Protein AF-A0A4Y2SW83-F1 (afdb_monomer_lite)

Sequence (104 aa):
GKRIVLQWVPGHCGLQGNEQADFLAKRGANLLQHPNTATSYWKIKLFLKNLCTSNSLRDLQTRTALKSWRRVSPSSIPDKPRRDAVAAFRLTLDTIALPPICTA

Organism: Araneus ventricosus (NCBI:txid182803)

Foldseek 3Di:
DDDDDDDDDDPPPPPPVRPVVVVVVVVVVPDDDDPPDPDDPVNVVVVVVVVVVVVVVVVVCVVCVPPLLVPPDPVQQDPDPPVRSVVSSVVVSVVSPDDPDPPD

Secondary structure (DSSP, 8-state):
----------TTSS-HHHHHHHHHHHHHHTS-PPPSSPPPHHHHHHHHHHHHHHHHHHHHHHHHTT-GGGGS-GGGS-S--HHHHHHHHHHHHHHHHSPPP---

Structure (mmCIF, N/CA/C/O backbone):
data_AF-A0A4Y2SW83-F1
#
_entry.id   AF-A0A4Y2SW83-F1
#
loop_
_atom_site.group_PDB
_atom_site.id
_atom_site.type_symbol
_atom_site.label_atom_id
_atom_site.label_alt_id
_atom_site.label_comp_id
_atom_site.label_asym_id
_atom_site.label_entity_id
_atom_site.label_seq_id
_atom_site.pdbx_PDB_ins_code
_atom_site.Cartn_x
_atom_site.Cartn_y
_atom_site.Cartn_z
_atom_site.occupancy
_atom_site.B_iso_or_equiv
_atom_site.auth_seq_id
_atom_site.auth_comp_id
_atom_site.auth_asym_id
_atom_site.auth_atom_id
_atom_site.pdbx_PDB_model_num
ATOM 1 N N . GLY A 1 1 ? 31.234 -15.047 -32.310 1.00 78.12 1 GLY A N 1
ATOM 2 C CA . GLY A 1 1 ? 30.756 -13.951 -31.437 1.00 78.12 1 GLY A CA 1
ATOM 3 C C . GLY A 1 1 ? 30.093 -12.875 -32.279 1.00 78.12 1 GLY A C 1
ATOM 4 O O . GLY A 1 1 ? 30.431 -12.768 -33.450 1.00 78.12 1 GLY A O 1
ATOM 5 N N . LYS A 1 2 ? 29.143 -12.109 -31.726 1.00 91.06 2 LYS A N 1
ATOM 6 C CA . LYS A 1 2 ? 28.524 -10.965 -32.425 1.00 91.06 2 LYS A CA 1
ATOM 7 C C . LYS A 1 2 ? 29.374 -9.708 -32.215 1.00 91.06 2 LYS A C 1
ATOM 9 O O . LYS A 1 2 ? 29.839 -9.478 -31.102 1.00 91.06 2 LYS A O 1
ATOM 14 N N . ARG A 1 3 ? 29.569 -8.902 -33.264 1.00 92.06 3 ARG A N 1
ATOM 15 C CA . ARG A 1 3 ? 30.267 -7.609 -33.177 1.00 92.06 3 ARG A CA 1
ATOM 16 C C . ARG A 1 3 ? 29.277 -6.534 -32.727 1.00 92.06 3 ARG A C 1
ATOM 18 O O . ARG A 1 3 ? 28.298 -6.294 -33.426 1.00 92.06 3 ARG A O 1
ATOM 25 N N . ILE A 1 4 ? 29.537 -5.910 -31.582 1.00 94.31 4 ILE A N 1
ATOM 26 C CA . ILE A 1 4 ? 28.740 -4.803 -31.034 1.00 94.31 4 ILE A CA 1
ATOM 27 C C . ILE A 1 4 ? 29.558 -3.518 -31.174 1.00 94.31 4 ILE A C 1
ATOM 29 O O . ILE A 1 4 ? 30.755 -3.523 -30.897 1.00 94.31 4 ILE A O 1
ATOM 33 N N . VAL A 1 5 ? 28.915 -2.436 -31.615 1.00 93.38 5 VAL A N 1
ATOM 34 C CA . VAL A 1 5 ? 29.508 -1.096 -31.704 1.00 93.38 5 VAL A CA 1
ATOM 35 C C . VAL A 1 5 ? 28.726 -0.172 -30.777 1.00 93.38 5 VAL A C 1
ATOM 37 O O . VAL A 1 5 ? 27.498 -0.175 -30.799 1.00 93.38 5 VAL A O 1
ATOM 40 N N . LEU A 1 6 ? 29.441 0.596 -29.958 1.00 93.94 6 LEU A N 1
ATOM 41 C CA . LEU A 1 6 ? 28.875 1.627 -2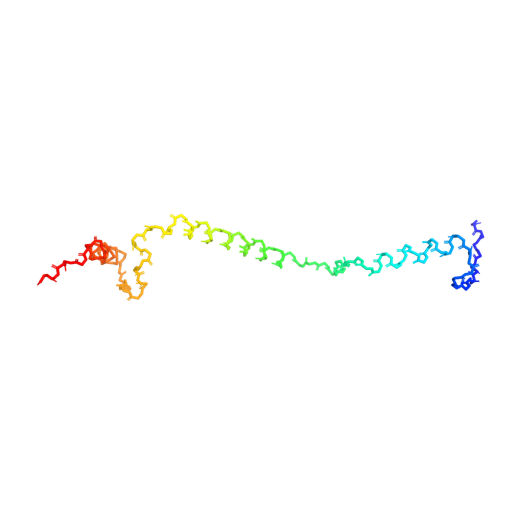9.093 1.00 93.94 6 LEU A CA 1
ATOM 42 C C . LEU A 1 6 ? 29.056 2.980 -29.779 1.00 93.94 6 LEU A C 1
ATOM 44 O O . LEU A 1 6 ? 30.172 3.338 -30.148 1.00 93.94 6 LEU A O 1
ATOM 48 N N . GLN A 1 7 ? 27.964 3.720 -29.943 1.00 93.56 7 GLN A N 1
ATOM 49 C CA . GLN A 1 7 ? 27.970 5.055 -30.528 1.00 93.56 7 GLN A CA 1
ATOM 50 C C . GLN A 1 7 ? 27.292 6.028 -29.572 1.00 93.56 7 GLN A C 1
ATOM 52 O O . GLN A 1 7 ? 26.213 5.748 -29.051 1.00 93.56 7 GLN A O 1
ATOM 57 N N . TRP A 1 8 ? 27.925 7.179 -29.363 1.00 94.06 8 TRP A N 1
ATOM 58 C CA . TRP A 1 8 ? 27.317 8.274 -28.624 1.00 94.06 8 TRP A CA 1
ATOM 59 C C . TRP A 1 8 ? 26.427 9.110 -29.545 1.00 94.06 8 TRP A C 1
ATOM 61 O O . TRP A 1 8 ? 26.810 9.425 -30.673 1.00 94.06 8 TRP A O 1
ATOM 71 N N . VAL A 1 9 ? 25.245 9.469 -29.048 1.00 91.44 9 VAL A N 1
ATOM 72 C CA . VAL A 1 9 ? 24.256 10.281 -29.758 1.00 91.44 9 VAL A CA 1
ATOM 73 C C . VAL A 1 9 ? 23.814 11.416 -28.827 1.00 91.44 9 VAL A C 1
ATOM 75 O O . VAL A 1 9 ? 23.428 11.133 -27.690 1.00 91.44 9 VAL A O 1
ATOM 78 N N . PRO A 1 10 ? 23.857 12.685 -29.271 1.00 92.12 10 PRO A N 1
ATOM 79 C CA . PRO A 1 10 ? 23.357 13.794 -28.473 1.00 92.12 10 PRO A CA 1
ATOM 80 C C . PRO A 1 10 ? 21.837 13.706 -28.269 1.00 92.12 10 PRO A C 1
ATOM 82 O O . PRO A 1 10 ? 21.096 13.157 -29.087 1.00 92.12 10 PRO A O 1
ATOM 85 N N . GLY A 1 11 ? 21.360 14.254 -27.151 1.00 90.25 11 GLY A N 1
ATOM 86 C CA . GLY A 1 11 ? 19.928 14.343 -26.868 1.00 90.25 11 GLY A CA 1
ATOM 87 C C . GLY A 1 11 ? 19.209 15.306 -27.817 1.00 90.25 11 GLY A C 1
ATOM 88 O O . GLY A 1 11 ? 19.807 16.257 -28.312 1.00 90.25 11 GLY A O 1
ATOM 89 N N . HIS A 1 12 ? 17.909 15.079 -28.027 1.00 86.94 12 HIS A N 1
ATOM 90 C CA . HIS A 1 12 ? 17.012 16.003 -28.743 1.00 86.94 12 HIS A CA 1
ATOM 91 C C . HIS A 1 12 ? 17.412 16.326 -30.195 1.00 86.94 12 HIS A C 1
ATOM 93 O O . HIS A 1 12 ? 17.183 17.429 -30.682 1.00 86.94 12 HIS A O 1
ATOM 99 N N . CYS A 1 13 ? 17.997 15.357 -30.903 1.00 91.38 13 CYS A N 1
ATOM 100 C CA . CYS A 1 13 ? 18.402 15.514 -32.304 1.00 91.38 13 CYS A CA 1
ATOM 101 C C . CYS A 1 13 ? 17.359 15.042 -33.338 1.00 91.38 13 CYS A C 1
ATOM 103 O O . CYS A 1 13 ? 17.718 14.889 -34.503 1.00 91.38 13 CYS A O 1
ATOM 105 N N . GLY A 1 14 ? 16.109 14.744 -32.962 1.00 90.25 14 GLY A N 1
ATOM 106 C CA . GLY A 1 14 ? 15.093 14.247 -33.906 1.00 90.25 14 GLY A CA 1
ATOM 107 C C . GLY A 1 14 ? 15.199 12.752 -34.229 1.00 90.25 14 GLY A C 1
ATOM 108 O O . GLY A 1 14 ? 14.474 12.241 -35.082 1.00 90.25 14 GLY A O 1
ATOM 109 N N . LEU A 1 15 ? 16.122 12.025 -33.589 1.00 94.00 15 LEU A N 1
ATOM 110 C CA . LEU A 1 15 ? 16.291 10.590 -33.809 1.00 94.00 15 LEU A CA 1
ATOM 111 C C . LEU A 1 15 ? 15.237 9.818 -33.020 1.00 94.00 15 LEU A C 1
ATOM 113 O O . LEU A 1 15 ? 15.389 9.612 -31.816 1.00 94.00 15 LEU A O 1
ATOM 117 N N . GLN A 1 16 ? 14.215 9.335 -33.724 1.00 94.06 16 GLN A N 1
ATOM 118 C CA . GLN A 1 16 ? 13.039 8.684 -33.141 1.00 94.06 16 GLN A CA 1
ATOM 119 C C . GLN A 1 16 ? 13.377 7.630 -32.071 1.00 94.06 16 GLN A C 1
ATOM 121 O O . GLN A 1 16 ? 12.795 7.645 -30.992 1.00 94.06 16 GLN A O 1
ATOM 126 N N . GLY A 1 17 ? 14.346 6.743 -32.327 1.00 93.31 17 GLY A N 1
ATOM 127 C CA . GLY A 1 17 ? 14.744 5.713 -31.357 1.00 93.31 17 GLY A CA 1
ATOM 128 C C . GLY A 1 17 ? 15.390 6.275 -30.084 1.00 93.31 17 GLY A C 1
ATOM 129 O O . GLY A 1 17 ? 15.132 5.774 -28.991 1.00 93.31 17 GLY A O 1
ATOM 130 N N . ASN A 1 18 ? 16.187 7.340 -30.208 1.00 94.69 18 ASN A N 1
ATOM 131 C CA . ASN A 1 18 ? 16.813 8.020 -29.071 1.00 94.69 18 ASN A CA 1
ATOM 132 C C . ASN A 1 18 ? 15.774 8.799 -28.253 1.00 94.69 18 ASN A C 1
ATOM 134 O O . ASN A 1 18 ? 15.768 8.744 -27.028 1.00 94.69 18 ASN A O 1
ATOM 138 N N . GLU A 1 19 ? 14.850 9.480 -28.930 1.00 95.38 19 GLU A N 1
ATOM 139 C CA . GLU A 1 19 ? 13.769 10.234 -28.288 1.00 95.38 19 GLU A CA 1
ATOM 140 C C . GLU A 1 19 ? 12.781 9.319 -27.572 1.00 95.38 19 GLU A C 1
ATOM 142 O O . GLU A 1 19 ? 12.357 9.608 -26.454 1.00 95.38 19 GLU A O 1
ATOM 147 N N . GLN A 1 20 ? 12.457 8.176 -28.175 1.00 94.81 20 GLN A N 1
ATOM 148 C CA . GLN A 1 20 ? 11.629 7.166 -27.534 1.00 94.81 20 GLN A CA 1
ATOM 149 C C . GLN A 1 20 ? 12.326 6.578 -26.301 1.00 94.81 20 GLN A C 1
ATOM 151 O O . GLN A 1 20 ? 11.677 6.397 -25.269 1.00 94.81 20 GLN A O 1
ATOM 156 N N . ALA A 1 21 ? 13.636 6.318 -26.373 1.00 94.25 21 ALA A N 1
ATOM 157 C CA . ALA A 1 21 ? 14.413 5.862 -25.223 1.00 94.25 21 ALA A CA 1
ATOM 158 C C . ALA A 1 21 ? 14.422 6.902 -24.087 1.00 94.25 21 ALA A C 1
ATOM 160 O O . ALA A 1 21 ? 14.154 6.549 -22.939 1.00 94.25 21 ALA A O 1
ATOM 161 N N . ASP A 1 22 ? 14.647 8.179 -24.402 1.00 94.12 22 ASP A N 1
ATOM 162 C CA . ASP A 1 22 ? 14.613 9.286 -23.439 1.00 94.12 22 ASP A CA 1
ATOM 163 C C . ASP A 1 22 ? 13.221 9.461 -22.801 1.00 94.12 22 ASP A C 1
ATOM 165 O O . ASP A 1 22 ? 13.093 9.552 -21.577 1.00 94.12 22 ASP A O 1
ATOM 169 N N . PHE A 1 23 ? 12.153 9.414 -23.603 1.00 93.75 23 PHE A N 1
ATOM 170 C CA . PHE A 1 23 ? 10.772 9.459 -23.116 1.00 93.75 23 PHE A CA 1
ATOM 171 C C . PHE A 1 23 ? 10.467 8.316 -22.139 1.00 93.75 23 PHE A C 1
ATOM 173 O O . PHE A 1 23 ? 9.888 8.538 -21.071 1.00 93.75 23 PHE A O 1
ATOM 180 N N . LEU A 1 24 ? 10.873 7.089 -22.478 1.00 94.62 24 LEU A N 1
ATOM 181 C CA . LEU A 1 24 ? 10.676 5.918 -21.624 1.00 94.62 24 LEU A CA 1
ATOM 182 C C . LEU A 1 24 ? 11.497 6.011 -20.335 1.00 94.62 24 LEU A C 1
ATOM 184 O O . LEU A 1 24 ? 10.964 5.722 -19.263 1.00 94.62 24 LEU A O 1
ATOM 188 N N . ALA A 1 25 ? 12.750 6.463 -20.413 1.00 93.25 25 ALA A N 1
ATOM 189 C CA . ALA A 1 25 ? 13.602 6.665 -19.246 1.00 93.25 25 ALA A CA 1
ATOM 190 C C . ALA A 1 25 ? 12.994 7.694 -18.279 1.00 93.25 25 ALA A C 1
ATOM 192 O O . ALA A 1 25 ? 12.875 7.421 -17.084 1.00 93.25 25 ALA A O 1
ATOM 193 N N . LYS A 1 26 ? 12.513 8.833 -18.795 1.00 93.44 26 LYS A N 1
ATOM 194 C CA . LYS A 1 26 ? 11.822 9.867 -18.006 1.00 93.44 26 LYS A CA 1
ATOM 195 C C . LYS A 1 26 ? 10.541 9.347 -17.361 1.00 93.44 26 LYS A C 1
ATOM 197 O O . LYS A 1 26 ? 10.284 9.623 -16.191 1.00 93.44 26 LYS A O 1
ATOM 202 N N . ARG A 1 27 ? 9.735 8.564 -18.086 1.00 93.19 27 ARG A N 1
ATOM 203 C CA . ARG A 1 27 ? 8.546 7.922 -17.501 1.00 93.19 27 ARG A CA 1
ATOM 204 C C . ARG A 1 27 ? 8.917 6.937 -16.397 1.00 93.19 27 ARG A C 1
ATOM 206 O O . ARG A 1 27 ? 8.266 6.949 -15.359 1.00 93.19 27 ARG A O 1
ATOM 213 N N . GLY A 1 28 ? 9.954 6.127 -16.602 1.00 90.31 28 GLY A N 1
ATOM 214 C CA . GLY A 1 28 ? 10.440 5.166 -15.613 1.00 90.31 28 GLY A CA 1
ATOM 215 C C . GLY A 1 28 ? 11.002 5.828 -14.355 1.00 90.31 28 GLY A C 1
A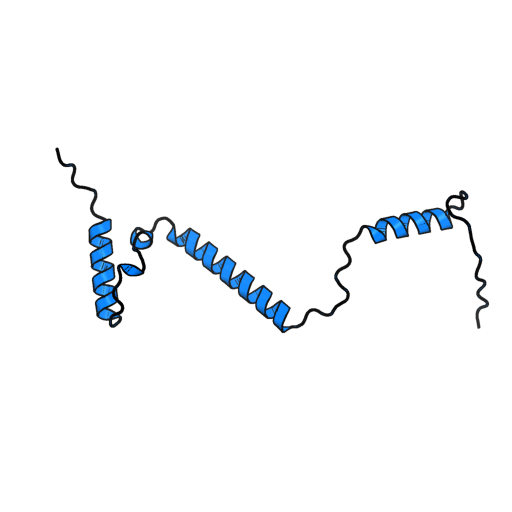TOM 216 O O . GLY A 1 28 ? 10.756 5.343 -13.255 1.00 90.31 28 GLY A O 1
ATOM 217 N N . ALA A 1 29 ? 11.686 6.965 -14.497 1.00 89.56 29 ALA A N 1
ATOM 218 C CA . ALA A 1 29 ? 12.237 7.724 -13.373 1.00 89.56 29 ALA A CA 1
ATOM 219 C C . ALA A 1 29 ? 11.159 8.259 -12.412 1.00 89.56 29 ALA A C 1
ATOM 221 O O . ALA A 1 29 ? 11.421 8.409 -11.224 1.00 89.56 29 ALA A O 1
ATOM 222 N N . ASN A 1 30 ? 9.943 8.508 -12.909 1.00 87.12 30 ASN A N 1
ATOM 223 C CA . ASN A 1 30 ? 8.817 8.983 -12.099 1.00 87.12 30 ASN A CA 1
ATOM 224 C C . ASN A 1 30 ? 8.053 7.861 -11.379 1.00 87.12 30 ASN A C 1
ATOM 226 O O . ASN A 1 30 ? 7.140 8.140 -10.600 1.00 87.12 30 ASN A O 1
ATOM 230 N N . LEU A 1 31 ? 8.376 6.592 -11.639 1.00 86.50 31 LEU A N 1
ATOM 231 C CA . LEU A 1 31 ? 7.757 5.479 -10.930 1.00 86.50 31 LEU A CA 1
ATOM 232 C C . LEU A 1 31 ? 8.424 5.315 -9.566 1.00 86.50 31 LEU A C 1
ATOM 234 O O . LEU A 1 31 ? 9.649 5.252 -9.467 1.00 86.50 31 LEU A O 1
ATOM 238 N N . LEU A 1 32 ? 7.610 5.206 -8.512 1.00 80.44 32 LEU A N 1
ATOM 239 C CA . LEU A 1 32 ? 8.098 4.866 -7.180 1.00 80.44 32 LEU A CA 1
ATOM 240 C C . LEU A 1 32 ? 8.778 3.499 -7.242 1.00 80.44 32 LEU A C 1
ATOM 242 O O . LEU A 1 32 ? 8.124 2.461 -7.358 1.00 80.44 32 LEU A O 1
ATOM 246 N N . GLN A 1 33 ? 10.105 3.502 -7.176 1.00 75.31 33 GLN A N 1
ATOM 247 C CA . GLN A 1 33 ? 10.854 2.271 -7.019 1.00 75.31 33 GLN A CA 1
ATOM 248 C C . GLN A 1 33 ? 10.663 1.795 -5.586 1.00 75.31 33 GLN A C 1
ATOM 250 O O . GLN A 1 33 ? 10.945 2.521 -4.629 1.00 75.31 33 GLN A O 1
ATOM 255 N N . HIS A 1 34 ? 10.183 0.564 -5.429 1.00 71.19 34 HIS A N 1
ATOM 256 C CA . HIS A 1 34 ? 10.293 -0.098 -4.141 1.00 71.19 34 HIS A CA 1
ATOM 257 C C . HIS A 1 34 ? 11.781 -0.141 -3.784 1.00 71.19 34 HIS A C 1
ATOM 259 O O . HIS A 1 34 ? 12.590 -0.479 -4.656 1.00 71.19 34 HIS A O 1
ATOM 265 N N . PRO A 1 35 ? 12.170 0.210 -2.548 1.00 72.38 35 PRO A N 1
ATOM 266 C CA . PRO A 1 35 ? 13.551 0.051 -2.137 1.00 72.38 35 PRO A CA 1
ATOM 267 C C . PRO A 1 35 ? 13.941 -1.396 -2.424 1.00 72.38 35 PRO A C 1
ATOM 269 O O . PRO A 1 35 ? 13.273 -2.322 -1.966 1.00 72.38 35 PRO A O 1
ATOM 272 N N . ASN A 1 36 ? 15.012 -1.592 -3.195 1.00 67.44 36 ASN A N 1
ATOM 273 C CA . ASN A 1 36 ? 15.479 -2.917 -3.621 1.00 67.44 36 ASN A CA 1
ATOM 274 C C . ASN A 1 36 ? 16.051 -3.742 -2.444 1.00 67.44 36 ASN A C 1
ATOM 276 O O . ASN A 1 3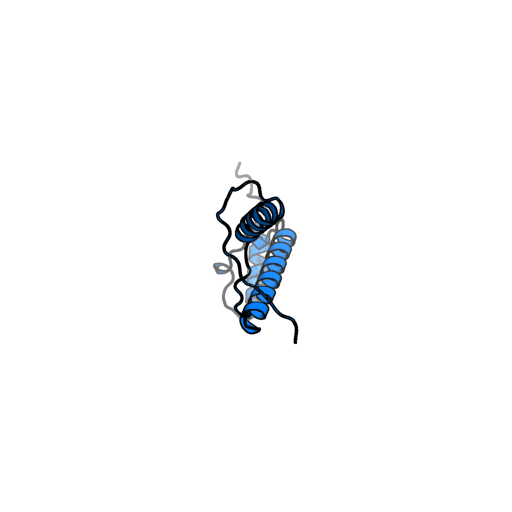6 ? 16.778 -4.717 -2.613 1.00 67.44 36 ASN A O 1
ATOM 280 N N . THR A 1 37 ? 15.770 -3.301 -1.219 1.00 74.69 37 THR A N 1
ATOM 281 C CA . THR A 1 37 ? 16.146 -3.930 0.029 1.00 74.69 37 THR A CA 1
ATOM 282 C C . THR A 1 37 ? 15.096 -4.975 0.366 1.00 74.69 37 THR A C 1
ATOM 284 O O . THR A 1 37 ? 13.921 -4.658 0.566 1.00 74.69 37 THR A O 1
ATOM 287 N N . ALA A 1 38 ? 15.526 -6.230 0.476 1.00 80.75 38 ALA A N 1
ATOM 288 C CA . ALA A 1 38 ? 14.669 -7.290 0.978 1.00 80.75 38 ALA A CA 1
ATOM 289 C C . ALA A 1 38 ? 14.105 -6.879 2.349 1.00 80.75 38 ALA A C 1
ATOM 291 O O . ALA A 1 38 ? 14.843 -6.657 3.314 1.00 80.75 38 ALA A O 1
ATOM 292 N N . THR A 1 39 ? 12.782 -6.740 2.437 1.00 83.69 39 THR A N 1
ATOM 293 C CA . THR A 1 39 ? 12.134 -6.469 3.720 1.00 83.69 39 THR A CA 1
ATOM 294 C C . THR A 1 39 ? 12.213 -7.739 4.558 1.00 83.69 39 THR A C 1
ATOM 296 O O . THR A 1 39 ? 11.824 -8.812 4.102 1.00 83.69 39 THR A O 1
ATOM 299 N N . SER A 1 40 ? 12.728 -7.638 5.785 1.00 89.81 40 SER A N 1
ATOM 300 C CA . SER A 1 40 ? 12.848 -8.812 6.649 1.00 89.81 40 SER A CA 1
ATOM 301 C C . SER A 1 40 ? 11.475 -9.412 6.960 1.00 89.81 40 SER A C 1
ATOM 303 O O . SER A 1 40 ? 10.492 -8.693 7.169 1.00 89.81 40 SER A O 1
ATOM 305 N N . TYR A 1 41 ? 11.421 -10.741 7.067 1.00 93.44 41 TYR A N 1
ATOM 306 C CA . TYR A 1 41 ? 10.210 -11.465 7.458 1.00 93.44 41 TYR A CA 1
ATOM 307 C C . TYR A 1 41 ? 9.574 -10.890 8.734 1.00 93.44 41 TYR A C 1
ATOM 309 O O . TYR A 1 41 ? 8.361 -10.713 8.799 1.00 93.44 41 TYR A O 1
ATOM 317 N N . TRP A 1 42 ? 10.390 -10.517 9.726 1.00 95.56 42 TRP A N 1
ATOM 318 C CA . TRP A 1 42 ? 9.917 -9.924 10.978 1.00 95.56 42 TRP A CA 1
ATOM 319 C C . TRP A 1 42 ? 9.187 -8.595 10.789 1.00 95.56 42 TRP A C 1
ATOM 321 O O . TRP A 1 42 ? 8.153 -8.389 11.424 1.00 95.56 42 TRP A O 1
ATOM 331 N N . LYS A 1 43 ? 9.677 -7.718 9.903 1.00 93.25 43 LYS A N 1
ATOM 332 C CA . LYS A 1 43 ? 9.005 -6.449 9.589 1.00 93.25 43 LYS A CA 1
ATOM 333 C C . LYS A 1 43 ? 7.645 -6.701 8.942 1.00 93.25 43 LYS A C 1
ATOM 335 O O . LYS A 1 43 ? 6.659 -6.109 9.369 1.00 93.25 43 LYS A O 1
ATOM 340 N N . ILE A 1 44 ? 7.580 -7.627 7.984 1.00 94.19 44 ILE A N 1
ATOM 341 C CA . ILE A 1 44 ? 6.327 -8.003 7.310 1.00 94.19 44 ILE A CA 1
ATOM 342 C C . ILE A 1 44 ? 5.347 -8.625 8.312 1.00 94.19 44 ILE A C 1
ATOM 344 O O . ILE A 1 44 ? 4.197 -8.201 8.403 1.00 94.19 44 ILE A O 1
ATOM 348 N N . LYS A 1 45 ? 5.806 -9.583 9.123 1.00 96.12 45 LYS A N 1
ATOM 349 C CA . LYS A 1 45 ? 4.994 -10.241 10.154 1.00 96.12 45 LYS A CA 1
ATOM 350 C C . LYS A 1 45 ? 4.436 -9.237 11.163 1.00 96.12 45 LYS A C 1
ATOM 352 O O . LYS A 1 45 ? 3.254 -9.302 11.494 1.00 96.12 45 LYS A O 1
ATOM 357 N N . LEU A 1 46 ? 5.269 -8.316 11.651 1.00 96.69 46 LEU A N 1
ATOM 358 C CA . LEU A 1 46 ? 4.852 -7.277 12.592 1.00 96.69 46 LEU A CA 1
ATOM 359 C C . LEU A 1 46 ? 3.821 -6.339 11.961 1.00 96.69 46 LEU A C 1
ATOM 361 O O . LEU A 1 46 ? 2.795 -6.059 12.576 1.00 96.69 46 LEU A O 1
ATOM 365 N N . PHE A 1 47 ? 4.061 -5.901 10.726 1.00 96.25 47 PHE A N 1
ATOM 366 C CA . PHE A 1 47 ? 3.136 -5.050 9.986 1.00 96.25 47 PHE A CA 1
ATOM 367 C C . PHE A 1 47 ? 1.760 -5.708 9.825 1.00 96.25 47 PHE A C 1
ATOM 369 O O . PHE A 1 47 ? 0.746 -5.114 10.191 1.00 96.25 47 PHE A O 1
ATOM 376 N N . LEU A 1 48 ? 1.719 -6.969 9.385 1.00 97.38 48 LEU A N 1
ATOM 377 C CA . LEU A 1 48 ? 0.474 -7.731 9.248 1.00 97.38 48 LEU A CA 1
ATOM 378 C C . LEU A 1 48 ? -0.244 -7.920 10.590 1.00 97.38 48 LEU A C 1
ATOM 380 O O . LEU A 1 48 ? -1.460 -7.741 10.673 1.00 97.38 48 LEU A O 1
ATOM 384 N N . LYS A 1 49 ? 0.497 -8.235 11.659 1.00 97.62 49 LYS A N 1
ATOM 385 C CA . LYS A 1 49 ? -0.069 -8.356 13.010 1.00 97.62 49 LYS A CA 1
ATOM 386 C C . LYS A 1 49 ? -0.711 -7.042 13.458 1.00 97.62 49 LYS A C 1
ATOM 388 O O . LYS A 1 49 ? -1.820 -7.060 13.995 1.00 97.62 49 LYS A O 1
ATOM 393 N N . ASN A 1 50 ? -0.042 -5.916 13.223 1.00 97.38 50 ASN A N 1
ATOM 394 C CA . ASN A 1 50 ? -0.542 -4.597 13.596 1.00 97.38 50 ASN A CA 1
ATOM 395 C C . ASN A 1 50 ? -1.802 -4.228 12.808 1.00 97.38 50 ASN A C 1
ATOM 397 O O . ASN A 1 50 ? -2.761 -3.763 13.415 1.00 97.38 50 ASN A O 1
ATOM 401 N N . LEU A 1 51 ? -1.837 -4.504 11.500 1.00 97.62 51 LEU A N 1
ATOM 402 C CA . LEU A 1 51 ? -3.028 -4.303 10.668 1.00 97.62 51 LEU A CA 1
ATOM 403 C C . LEU A 1 51 ? -4.220 -5.142 11.140 1.00 97.62 51 LEU A C 1
ATOM 405 O O . LEU A 1 51 ? -5.338 -4.644 11.232 1.00 97.62 51 LEU A O 1
ATOM 409 N N . CYS A 1 52 ? -3.997 -6.416 11.459 1.00 97.19 52 CYS A N 1
ATOM 410 C CA . CYS A 1 52 ? -5.062 -7.282 11.960 1.00 97.19 52 CYS A CA 1
ATOM 411 C C . CYS A 1 52 ? -5.588 -6.790 13.318 1.00 97.19 52 CYS A C 1
ATOM 413 O O . CYS A 1 52 ? -6.796 -6.665 13.519 1.00 97.19 52 CYS A O 1
ATOM 415 N N . THR A 1 53 ? -4.674 -6.430 14.223 1.00 96.75 53 THR A N 1
ATOM 416 C CA . THR A 1 53 ? -5.017 -5.919 15.556 1.00 96.75 53 THR A CA 1
ATOM 417 C C . THR A 1 53 ? -5.795 -4.608 15.464 1.00 96.75 53 THR A C 1
ATOM 419 O O . THR A 1 53 ? -6.830 -4.471 16.110 1.00 96.75 53 THR A O 1
ATOM 422 N N . SER A 1 54 ? -5.353 -3.655 14.638 1.00 97.25 54 SER A N 1
ATOM 423 C CA . SER A 1 54 ? -6.039 -2.368 14.478 1.00 97.25 54 SER A CA 1
ATOM 424 C C . SER A 1 54 ? -7.425 -2.532 13.855 1.00 97.25 54 SER A C 1
ATOM 426 O O . SER A 1 54 ? -8.384 -1.929 14.338 1.00 97.25 54 SER A O 1
ATOM 428 N N . ASN A 1 55 ? -7.566 -3.398 12.849 1.00 97.31 55 ASN A N 1
ATOM 429 C CA . ASN A 1 55 ? -8.858 -3.708 12.242 1.00 97.31 55 ASN A CA 1
ATOM 430 C C . ASN A 1 55 ? -9.816 -4.356 13.244 1.00 97.31 55 ASN A C 1
ATOM 432 O O . ASN A 1 55 ? -10.973 -3.945 13.331 1.00 97.31 55 ASN A O 1
ATOM 436 N N . SER A 1 56 ? -9.333 -5.319 14.032 1.00 96.31 56 SER A N 1
ATOM 437 C CA . SER A 1 56 ? -10.130 -5.962 15.078 1.00 96.31 56 SER A CA 1
ATOM 438 C C . SER A 1 56 ?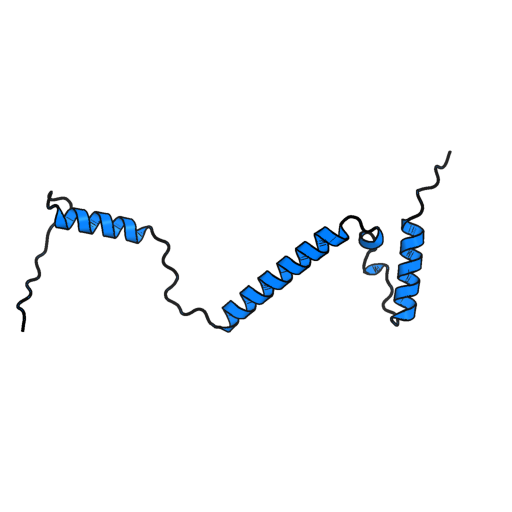 -10.552 -4.973 16.164 1.00 96.31 56 SER A C 1
ATOM 440 O O . SER A 1 56 ? -11.710 -4.987 16.575 1.00 96.31 56 SER A O 1
ATOM 442 N N . LEU A 1 57 ? -9.654 -4.083 16.598 1.00 95.31 57 LEU A N 1
ATOM 443 C CA . LEU A 1 57 ? -9.985 -3.042 17.570 1.00 95.31 57 LEU A CA 1
ATOM 444 C C . LEU A 1 57 ? -11.032 -2.073 17.020 1.00 95.31 57 LEU A C 1
ATOM 446 O O . LEU A 1 57 ? -11.965 -1.724 17.739 1.00 95.31 57 LEU A O 1
ATOM 450 N N . ARG A 1 58 ? -10.921 -1.668 15.751 1.00 95.19 58 ARG A N 1
ATOM 451 C CA . ARG A 1 58 ? -11.902 -0.787 15.106 1.00 95.19 58 ARG A CA 1
ATOM 452 C C . ARG A 1 58 ? -13.274 -1.450 14.996 1.00 95.19 58 ARG A C 1
ATOM 454 O O . ARG A 1 58 ? -14.274 -0.830 15.338 1.00 95.19 58 ARG A O 1
ATOM 461 N N . ASP A 1 59 ? -13.327 -2.710 14.576 1.00 95.75 59 ASP A N 1
ATOM 462 C CA . ASP A 1 59 ? -14.572 -3.482 14.508 1.00 95.75 59 ASP A CA 1
ATOM 463 C C . ASP A 1 59 ? -15.215 -3.648 15.895 1.00 95.75 59 ASP A C 1
ATOM 465 O O . ASP A 1 59 ? -16.403 -3.360 16.069 1.00 95.75 59 ASP A O 1
ATOM 469 N N . LEU A 1 60 ? -14.420 -3.999 16.914 1.00 91.19 60 LEU A N 1
ATOM 470 C CA . LEU A 1 60 ? -14.886 -4.052 18.298 1.00 91.19 60 LEU A CA 1
ATOM 471 C C . LEU A 1 60 ? -15.439 -2.695 18.731 1.00 91.19 60 LEU A C 1
ATOM 473 O O . LEU A 1 60 ? -16.492 -2.630 19.372 1.00 91.19 60 LEU A O 1
ATOM 477 N N . GLN A 1 61 ? -14.761 -1.607 18.367 1.00 90.94 61 GLN A N 1
ATOM 478 C CA . GLN A 1 61 ? -15.221 -0.271 18.694 1.00 90.94 61 GLN A CA 1
ATOM 479 C C . GLN A 1 61 ? -16.585 0.029 18.057 1.00 90.94 61 GLN A C 1
ATOM 481 O O . GLN A 1 61 ? -17.495 0.485 18.753 1.00 90.94 61 GLN A O 1
ATOM 486 N N . THR A 1 62 ? -16.769 -0.273 16.776 1.00 93.00 62 THR A N 1
ATOM 487 C CA . THR A 1 62 ? -18.050 -0.076 16.090 1.00 93.00 62 THR A CA 1
ATOM 488 C C . THR A 1 62 ? -19.165 -0.902 16.733 1.00 93.00 62 THR A C 1
ATOM 490 O O . THR A 1 62 ? -20.211 -0.356 17.082 1.00 93.00 62 THR A O 1
ATOM 493 N N . ARG A 1 63 ? -18.938 -2.195 16.992 1.00 91.19 63 ARG A N 1
ATOM 494 C CA . ARG A 1 63 ? -19.949 -3.094 17.588 1.00 91.19 63 ARG A CA 1
ATOM 495 C C . ARG A 1 63 ? -20.348 -2.705 19.008 1.00 91.19 63 ARG A C 1
ATOM 497 O O . ARG A 1 63 ? -21.474 -2.953 19.435 1.00 91.19 63 ARG A O 1
ATOM 504 N N . THR A 1 64 ? -19.424 -2.110 19.756 1.00 90.56 64 THR A N 1
ATOM 505 C CA . THR A 1 64 ? -19.652 -1.701 21.147 1.00 90.56 64 THR A CA 1
ATOM 506 C C . THR A 1 64 ? -20.086 -0.244 21.285 1.00 90.56 64 THR A C 1
ATOM 508 O O . THR A 1 64 ? -20.296 0.202 22.408 1.00 90.56 64 THR A O 1
ATOM 511 N N . ALA A 1 65 ? -20.222 0.520 20.195 1.00 88.06 65 ALA A N 1
ATOM 512 C CA . ALA A 1 65 ? -20.447 1.970 20.234 1.00 88.06 65 ALA A CA 1
ATOM 513 C C . ALA A 1 65 ? -21.662 2.391 21.082 1.00 88.06 65 ALA A C 1
ATOM 515 O O . ALA A 1 65 ? -21.577 3.358 21.831 1.00 88.06 65 ALA A O 1
ATOM 516 N N . LEU A 1 66 ? -22.758 1.629 21.023 1.00 86.94 66 LEU A N 1
ATOM 517 C CA . LEU A 1 66 ? -24.012 1.933 21.729 1.00 86.94 66 LEU A CA 1
ATOM 518 C C . LEU A 1 66 ? -24.124 1.282 23.114 1.00 86.94 66 LEU A C 1
ATOM 520 O O . LEU A 1 66 ? -25.178 1.317 23.746 1.00 86.94 66 LEU A O 1
ATOM 524 N N . LYS A 1 67 ? -23.071 0.618 23.590 1.00 85.62 67 LYS A N 1
ATOM 525 C CA . LYS A 1 67 ? -23.134 -0.099 24.858 1.00 85.62 67 LYS A CA 1
ATOM 526 C C . LYS A 1 67 ? -22.947 0.864 26.030 1.00 85.62 67 LYS A C 1
ATOM 528 O O . LYS A 1 67 ? -21.930 1.543 26.112 1.00 85.62 67 LYS A O 1
ATOM 533 N N . SER A 1 68 ? -23.890 0.867 26.974 1.00 80.94 68 SER A N 1
ATOM 534 C CA . SER A 1 68 ? -23.866 1.727 28.173 1.00 80.94 68 SER A CA 1
ATOM 535 C C . SER A 1 68 ? -22.573 1.594 28.985 1.00 80.94 68 SER A C 1
ATOM 537 O O . SER A 1 68 ? -22.051 2.591 29.484 1.00 80.94 68 SER A O 1
ATOM 539 N N . TRP A 1 69 ? -22.010 0.383 29.029 1.00 80.88 69 TRP A N 1
ATOM 540 C CA . TRP A 1 69 ? -20.762 0.074 29.721 1.00 80.88 69 TRP A CA 1
ATOM 541 C C . TRP A 1 69 ? -19.505 0.706 29.122 1.00 80.88 69 TRP A C 1
ATOM 543 O O . TRP A 1 69 ? -18.483 0.748 29.797 1.00 80.88 69 TRP A O 1
ATOM 553 N N . ARG A 1 70 ? -19.559 1.275 27.909 1.00 81.69 70 ARG A N 1
ATOM 554 C CA . ARG A 1 70 ? -18.435 2.055 27.364 1.00 81.69 70 ARG A CA 1
ATOM 555 C C . ARG A 1 70 ? -18.098 3.298 28.175 1.00 81.69 70 ARG A C 1
ATOM 557 O O . ARG A 1 70 ? -16.978 3.783 28.078 1.00 81.69 70 ARG A O 1
ATOM 564 N N . ARG A 1 71 ? -19.070 3.840 28.910 1.00 80.06 71 ARG A N 1
ATO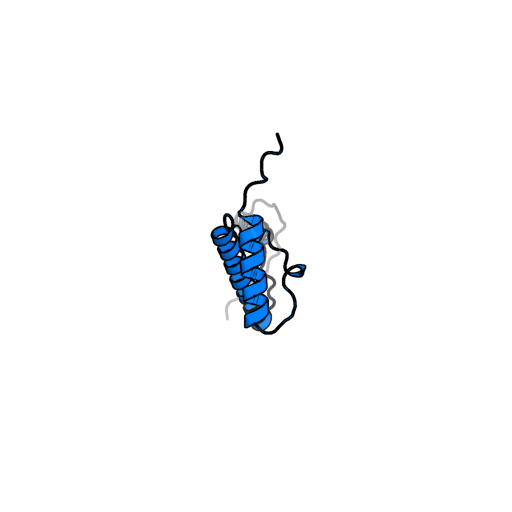M 565 C CA . ARG A 1 71 ? -18.882 5.033 29.746 1.00 80.06 71 ARG A CA 1
ATOM 566 C C . ARG A 1 71 ? -18.214 4.709 31.083 1.00 80.06 71 ARG A C 1
ATOM 568 O O . ARG A 1 71 ? -17.827 5.626 31.797 1.00 80.06 71 ARG A O 1
ATOM 575 N N . VAL A 1 72 ? -18.069 3.424 31.417 1.00 81.81 72 VAL A N 1
ATOM 576 C CA . VAL A 1 72 ? -17.379 2.987 32.631 1.00 81.81 72 VAL A CA 1
ATOM 577 C C . VAL A 1 72 ? -15.878 3.159 32.433 1.00 81.81 72 VAL A C 1
ATOM 579 O O . VAL A 1 72 ? -15.286 2.558 31.537 1.00 81.81 72 VAL A O 1
ATOM 582 N N . SER A 1 73 ? -15.257 3.978 33.279 1.00 79.88 73 SER A N 1
ATOM 583 C CA . SER A 1 73 ? -13.804 4.138 33.276 1.00 79.88 73 SER A CA 1
ATOM 584 C C . SER A 1 73 ? -13.136 2.875 33.828 1.00 79.88 73 SER A C 1
ATOM 586 O O . SER A 1 73 ? -13.568 2.394 34.879 1.00 79.88 73 SER A O 1
ATOM 588 N N . PRO A 1 74 ? -12.040 2.370 33.233 1.00 77.69 74 PRO A N 1
ATOM 589 C CA . PRO A 1 74 ? -11.261 1.274 33.814 1.00 77.69 74 PRO A CA 1
ATOM 590 C C . PRO A 1 74 ? -10.832 1.542 35.263 1.00 77.69 74 PRO A C 1
ATOM 592 O O . PRO A 1 74 ? -10.802 0.621 36.068 1.00 77.69 74 PRO A O 1
ATOM 595 N N . SER A 1 75 ? -10.585 2.808 35.622 1.00 79.75 75 SER A N 1
ATOM 596 C CA . SER A 1 75 ? -10.230 3.210 36.990 1.00 79.75 75 SER A CA 1
ATOM 597 C C . SER A 1 75 ? -11.363 3.061 38.013 1.00 79.75 75 SER A C 1
ATOM 599 O O . SER A 1 75 ? -11.097 3.052 39.209 1.00 79.75 75 SER A O 1
ATOM 601 N N . SER A 1 76 ? -12.619 2.943 37.566 1.00 76.62 76 SER A N 1
ATOM 602 C CA . SER A 1 76 ? -13.772 2.700 38.448 1.00 76.62 76 SER A CA 1
ATOM 603 C C . SER A 1 76 ? -13.967 1.224 38.805 1.00 76.62 76 SER A C 1
ATOM 605 O O . SER A 1 76 ? -14.745 0.915 39.706 1.00 76.62 76 SER A O 1
ATOM 607 N N . ILE A 1 77 ? -13.253 0.311 38.135 1.00 81.44 77 ILE A N 1
ATOM 608 C CA . ILE A 1 77 ? -13.282 -1.117 38.449 1.00 81.44 77 ILE A CA 1
ATOM 609 C C . ILE A 1 77 ? -12.072 -1.419 39.341 1.00 81.44 77 ILE A C 1
ATOM 611 O O . ILE A 1 77 ? -10.936 -1.265 38.894 1.00 81.44 77 ILE A O 1
ATOM 615 N N . PRO A 1 78 ? -12.279 -1.834 40.600 1.00 82.94 78 PRO A N 1
ATOM 616 C CA . PRO A 1 78 ? -11.171 -2.112 41.500 1.00 82.94 78 PRO A CA 1
ATOM 617 C C . PRO A 1 78 ? -10.390 -3.344 41.028 1.00 82.94 78 PRO A C 1
ATOM 619 O O . PRO A 1 78 ? -10.990 -4.336 40.604 1.00 82.94 78 PRO A O 1
ATOM 622 N N . ASP A 1 79 ? -9.062 -3.297 41.158 1.00 85.62 79 ASP A N 1
ATOM 623 C CA . ASP A 1 79 ? -8.187 -4.444 40.903 1.00 85.62 79 ASP A CA 1
ATOM 624 C C . ASP A 1 79 ? -8.352 -5.474 42.032 1.00 85.62 79 ASP A C 1
ATOM 626 O O . ASP A 1 79 ? -7.723 -5.414 43.090 1.00 85.62 79 ASP A O 1
ATOM 630 N N . LYS A 1 80 ? -9.343 -6.345 41.854 1.00 88.12 80 LYS A N 1
ATOM 631 C CA . LYS A 1 80 ? -9.816 -7.349 42.811 1.00 88.12 80 LYS A CA 1
ATOM 632 C C . LYS A 1 80 ? -10.002 -8.688 42.097 1.00 88.12 80 LYS A C 1
ATOM 634 O O . LYS A 1 80 ? -10.095 -8.720 40.866 1.00 88.12 80 LYS A O 1
ATOM 639 N N . PRO A 1 81 ? -10.134 -9.807 42.838 1.00 93.88 81 PRO A N 1
ATOM 640 C CA . PRO A 1 81 ? -10.476 -11.091 42.241 1.00 93.88 81 PRO A CA 1
ATOM 641 C C . PRO A 1 81 ? -11.681 -10.965 41.303 1.00 93.88 81 PRO A C 1
ATOM 643 O O . PRO A 1 81 ? -12.645 -10.262 41.608 1.00 93.88 81 PRO A O 1
ATOM 646 N N . ARG A 1 82 ? -11.643 -11.672 40.164 1.00 91.44 82 ARG A N 1
ATOM 647 C CA . ARG A 1 82 ? -12.614 -11.559 39.055 1.00 91.44 82 ARG A CA 1
ATOM 648 C C . ARG A 1 82 ? -14.073 -11.453 39.511 1.00 91.44 82 ARG A C 1
ATOM 650 O O . ARG A 1 82 ? -14.820 -10.657 38.955 1.00 91.44 82 ARG A O 1
ATOM 657 N N . ARG A 1 83 ? -14.476 -12.261 40.498 1.00 93.50 83 ARG A N 1
ATOM 658 C CA . ARG A 1 83 ? -15.827 -12.244 41.082 1.00 93.50 83 ARG A CA 1
ATOM 659 C C . ARG A 1 83 ? -16.230 -10.843 41.544 1.00 93.50 83 ARG A C 1
ATOM 661 O O . ARG A 1 83 ? -17.299 -10.366 41.174 1.00 93.50 83 ARG A O 1
ATOM 668 N N . ASP A 1 84 ? -15.372 -10.204 42.323 1.00 89.69 84 ASP A N 1
ATOM 669 C CA . ASP A 1 84 ? -15.670 -8.946 42.998 1.00 89.69 84 ASP A CA 1
ATOM 670 C C . ASP A 1 84 ? -15.585 -7.777 42.009 1.00 89.69 84 ASP A C 1
ATOM 672 O O . ASP A 1 84 ? -16.427 -6.883 42.035 1.00 89.69 84 ASP A O 1
ATOM 676 N N . ALA A 1 85 ? -14.634 -7.829 41.070 1.00 88.56 85 ALA A N 1
ATOM 677 C CA . ALA A 1 85 ? -14.542 -6.871 39.968 1.00 88.56 85 ALA A CA 1
ATOM 678 C C . ALA A 1 85 ? -15.784 -6.920 39.055 1.00 88.56 85 ALA A C 1
ATOM 680 O O . ALA A 1 85 ? -16.320 -5.879 38.680 1.00 88.56 85 ALA A O 1
ATOM 681 N N . VAL A 1 86 ? -16.296 -8.118 38.740 1.00 88.88 86 VAL A N 1
ATOM 682 C CA . VAL A 1 86 ? -17.534 -8.288 37.955 1.00 88.88 86 VAL A CA 1
ATOM 683 C C . VAL A 1 86 ? -18.757 -7.794 38.727 1.00 88.88 86 VAL A C 1
ATOM 685 O O . VAL A 1 86 ? -19.625 -7.161 38.128 1.00 88.88 86 VAL A O 1
ATOM 688 N N . ALA A 1 87 ? -18.840 -8.060 40.034 1.00 88.81 87 ALA A N 1
ATOM 689 C CA . ALA A 1 87 ? -19.924 -7.551 40.872 1.00 88.81 87 ALA A CA 1
ATOM 690 C C . ALA A 1 87 ? -19.921 -6.014 40.913 1.00 88.81 87 ALA A C 1
ATOM 692 O O . ALA A 1 87 ? -20.949 -5.396 40.642 1.00 88.81 87 ALA A O 1
ATOM 693 N N . ALA A 1 88 ? -18.758 -5.401 41.151 1.00 86.88 88 ALA A N 1
ATOM 694 C CA . ALA A 1 88 ? -18.592 -3.950 41.142 1.00 86.88 88 ALA A CA 1
ATOM 695 C C . ALA A 1 88 ? -18.951 -3.333 39.780 1.00 86.88 88 ALA A C 1
ATOM 697 O O . ALA A 1 88 ? -19.659 -2.329 39.737 1.00 86.88 88 ALA A O 1
ATOM 698 N N . PHE A 1 89 ? -18.525 -3.960 38.678 1.00 87.00 89 PHE A N 1
ATOM 699 C CA . PHE A 1 89 ? -18.859 -3.534 37.318 1.00 87.00 89 PHE A CA 1
ATOM 700 C C . PHE A 1 89 ? -20.367 -3.571 37.048 1.00 87.00 89 PHE A C 1
ATOM 702 O O . PHE A 1 89 ? -20.921 -2.609 36.530 1.00 87.00 89 PHE A O 1
ATOM 709 N N . ARG A 1 90 ? -21.052 -4.660 37.422 1.00 86.19 90 ARG A N 1
ATOM 710 C CA . ARG A 1 90 ? -22.512 -4.777 37.257 1.00 86.19 90 ARG A CA 1
ATOM 711 C C . ARG A 1 90 ? -23.247 -3.667 38.005 1.00 86.19 90 ARG A C 1
ATOM 713 O O . ARG A 1 90 ? -24.054 -2.979 37.395 1.00 86.19 90 ARG A O 1
ATOM 720 N N . LEU A 1 91 ? -22.871 -3.424 39.262 1.00 84.94 91 LEU A N 1
ATOM 721 C CA . LEU A 1 91 ? -23.435 -2.333 40.060 1.00 84.94 91 LEU A CA 1
ATOM 722 C C . LEU A 1 91 ? -23.208 -0.962 39.407 1.00 84.94 91 LEU A C 1
ATOM 724 O O . LEU A 1 91 ? -24.114 -0.139 39.388 1.00 84.94 91 LEU A O 1
ATOM 728 N N . THR A 1 92 ? -22.029 -0.710 38.825 1.00 82.69 92 THR A N 1
ATOM 729 C CA . THR A 1 92 ? -21.762 0.564 38.130 1.00 82.69 92 THR A CA 1
ATOM 730 C C . THR A 1 92 ? -22.612 0.734 36.874 1.00 82.69 92 THR A C 1
ATOM 732 O O . THR A 1 92 ? -23.027 1.853 36.574 1.00 82.69 92 THR A O 1
ATOM 735 N N . LEU A 1 93 ? -22.896 -0.346 36.139 1.00 79.94 93 LEU A N 1
ATOM 736 C CA . LEU A 1 93 ? -23.798 -0.290 34.986 1.00 79.94 93 LEU A CA 1
ATOM 737 C C . LEU A 1 93 ? -25.227 0.046 35.379 1.00 79.94 93 LEU A C 1
ATOM 739 O O . LEU A 1 93 ? -25.845 0.865 34.698 1.00 79.94 93 LEU A O 1
ATOM 743 N N . ASP A 1 94 ? -25.716 -0.547 36.465 1.00 75.00 94 ASP A N 1
ATOM 744 C CA . ASP A 1 94 ? -27.063 -0.295 36.972 1.00 75.00 94 ASP A CA 1
ATOM 745 C C . ASP A 1 94 ? -27.221 1.178 37.388 1.00 75.00 94 ASP A C 1
ATOM 747 O O . ASP A 1 94 ? -28.212 1.815 37.037 1.00 75.00 94 ASP A O 1
ATOM 751 N N . THR A 1 95 ? -26.197 1.776 38.009 1.00 68.25 95 THR A N 1
ATOM 752 C CA . THR A 1 95 ? -26.191 3.208 38.362 1.00 68.25 95 THR A CA 1
ATOM 753 C C . THR A 1 95 ? -26.159 4.134 37.139 1.00 68.25 95 THR A C 1
ATOM 755 O O . THR A 1 95 ? -26.779 5.193 37.152 1.00 68.25 95 THR A O 1
ATOM 758 N N . ILE A 1 96 ? -25.453 3.759 36.066 1.00 67.62 96 ILE A N 1
ATOM 759 C CA . ILE A 1 96 ? -25.337 4.561 34.828 1.00 67.62 96 ILE A CA 1
ATOM 760 C C . ILE A 1 96 ? -26.587 4.434 33.933 1.00 67.62 96 ILE A C 1
ATOM 762 O O . ILE A 1 96 ? -26.806 5.270 33.052 1.00 67.62 96 ILE A O 1
ATOM 766 N N . ALA A 1 97 ? -27.390 3.383 34.112 1.00 60.94 97 ALA A N 1
ATOM 767 C CA . ALA A 1 97 ? -28.595 3.118 33.326 1.00 60.94 97 ALA A CA 1
ATOM 768 C C . ALA A 1 97 ? -29.861 3.813 33.861 1.00 60.94 97 ALA A C 1
ATOM 770 O O . ALA A 1 97 ? -30.859 3.867 33.141 1.00 60.94 97 ALA A O 1
ATOM 771 N N . LEU A 1 98 ? -29.835 4.366 35.078 1.00 53.75 98 LEU A N 1
ATOM 772 C CA . LEU A 1 98 ? -30.943 5.158 35.614 1.00 53.75 98 LEU A CA 1
ATOM 773 C C . LEU A 1 98 ? -30.913 6.577 35.007 1.00 53.75 98 LEU A C 1
ATOM 775 O O . LEU A 1 98 ? -29.869 7.233 35.061 1.00 53.75 98 LEU A O 1
ATOM 779 N N . PRO A 1 99 ? -32.014 7.075 34.407 1.00 48.31 99 PRO A N 1
ATOM 780 C CA . PRO A 1 99 ? -32.077 8.465 33.964 1.00 48.31 99 PRO A CA 1
ATOM 781 C C . PRO A 1 99 ? -31.917 9.398 35.176 1.00 48.31 99 PRO A C 1
ATOM 783 O O . PRO A 1 99 ? -32.347 9.030 36.274 1.00 48.31 99 PRO A O 1
ATOM 786 N N . PRO A 1 100 ? -31.316 10.596 35.014 1.00 51.81 100 PRO A N 1
ATOM 787 C CA . PRO A 1 100 ? -31.292 11.574 36.090 1.00 51.81 100 PRO A CA 1
ATOM 788 C C . PRO A 1 100 ? -32.741 11.846 36.482 1.00 51.81 100 PRO A C 1
ATOM 790 O O . PRO A 1 100 ? -33.552 12.251 35.649 1.00 51.81 100 PRO A O 1
ATOM 793 N N . ILE A 1 101 ? -33.069 11.542 37.736 1.00 51.00 101 ILE A N 1
ATOM 794 C CA . ILE A 1 101 ? -34.352 11.879 38.340 1.00 51.00 101 ILE A CA 1
ATOM 795 C C . ILE A 1 101 ? -34.555 13.368 38.064 1.00 51.00 101 ILE A C 1
ATOM 797 O O . ILE A 1 101 ? -33.722 14.180 38.466 1.00 51.00 101 ILE A O 1
ATOM 801 N N . CYS A 1 102 ? -35.607 13.711 37.316 1.00 42.41 102 CYS A N 1
ATOM 802 C CA . CYS A 1 102 ? -36.034 15.090 37.150 1.00 42.41 102 CYS A CA 1
ATOM 803 C C . CYS A 1 102 ? -36.286 15.652 38.551 1.00 42.41 102 CYS A C 1
ATOM 805 O O . CYS A 1 102 ? -37.299 15.343 39.173 1.00 42.41 102 CYS A O 1
ATOM 807 N N . THR A 1 103 ? -35.338 16.424 39.070 1.00 41.91 103 THR A N 1
ATOM 808 C CA . THR A 1 103 ? -35.565 17.289 40.220 1.00 41.91 103 THR A CA 1
ATOM 809 C C . THR A 1 103 ? -36.454 18.423 39.725 1.00 41.91 103 THR A C 1
ATOM 811 O O . THR A 1 103 ? -35.975 19.306 39.010 1.00 41.91 103 THR A O 1
ATOM 814 N N . ALA A 1 104 ? -37.753 18.292 40.000 1.00 38.75 104 ALA A N 1
ATOM 815 C CA . ALA A 1 104 ? -38.734 19.369 39.906 1.00 38.75 104 ALA A CA 1
ATOM 816 C C . ALA A 1 104 ? -38.511 20.395 41.025 1.00 38.75 104 ALA A C 1
ATOM 818 O O . ALA A 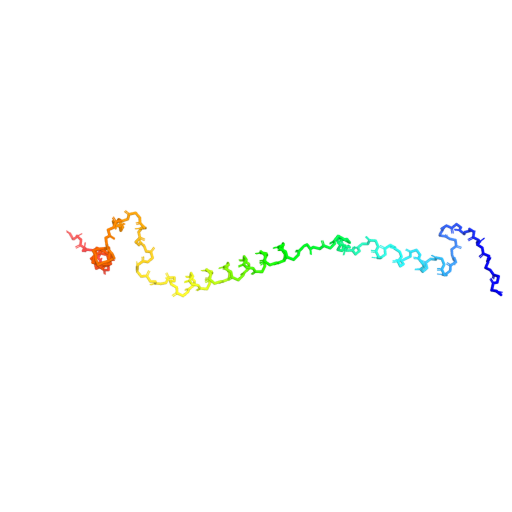1 104 ? -38.035 19.977 42.108 1.00 38.75 104 ALA A O 1
#

Radius of gyration: 33.03 Å; chains: 1; bounding box: 70×33×77 Å

InterPro domains:
  IPR002156 Ribonuclease H domain [PF00075] (2-29)
  IPR002156 Ribonuclease H domain [PS50879] (1-30)
  IPR012337 Ribonuclease H-like superfamily [SSF53098] (3-35)
  IPR036397 Ribonuclease H superfamily [G3DSA:3.30.420.10] (1-47)

pLDDT: mean 85.47, std 13.0, range [38.75, 97.62]